Protein AF-A0A180ETI5-F1 (afdb_monomer_lite)

Sequence (64 aa):
MESKKIIGVILVIAGIVGLCYGVFSLTGGEVGNGQAWGATILGGIFFLSGIGLMKSVGGGSTAE

Radius of gyration: 14.67 Å; chains: 1; bounding box: 34×21×42 Å

Secondary structure (DSSP, 8-state):
-HHHHHHHHHHHHHHHHHHHHHHHHHHTT-TT-HHHHHHHHHHHHHHHHHHHHHHHHHSTT---

pLDDT: mean 83.51, std 13.52, range [40.47, 94.94]

Foldseek 3Di:
DVVLLVQLVVLQVQLVVLLVQLVCCCVVVCVVPVVSVVSNVVSPVSNVVSVVSNCVVVVPPPPD

Structure (mmCIF, N/CA/C/O backbone):
data_AF-A0A180ETI5-F1
#
_entry.id   AF-A0A180ETI5-F1
#
loop_
_atom_site.group_PDB
_atom_site.id
_atom_site.type_symbol
_atom_site.label_atom_id
_atom_site.label_alt_id
_atom_site.label_comp_id
_atom_site.label_asym_id
_atom_site.label_entity_id
_atom_site.label_seq_id
_atom_site.pdbx_PDB_ins_code
_atom_site.Cartn_x
_atom_site.Cartn_y
_atom_site.Cartn_z
_atom_site.occupancy
_atom_site.B_iso_or_equiv
_atom_site.auth_seq_id
_atom_site.auth_comp_id
_atom_site.auth_asym_id
_atom_site.auth_atom_id
_atom_site.pdbx_PDB_model_num
ATOM 1 N N . MET A 1 1 ? -16.007 6.287 17.900 1.00 55.53 1 MET A N 1
ATOM 2 C CA . MET A 1 1 ? -15.993 4.946 17.266 1.00 55.53 1 MET A CA 1
ATOM 3 C C . MET A 1 1 ? -15.887 5.105 15.750 1.00 55.53 1 MET A C 1
ATOM 5 O O . MET A 1 1 ? -14.930 4.611 15.169 1.00 55.53 1 MET A O 1
ATOM 9 N N . GLU A 1 2 ? -16.757 5.927 15.158 1.00 71.75 2 GLU A N 1
ATOM 10 C CA . GLU A 1 2 ? -16.807 6.271 13.724 1.00 71.75 2 GLU A CA 1
ATOM 11 C C . GLU A 1 2 ? -15.475 6.760 13.122 1.00 71.75 2 GLU A C 1
ATOM 13 O O . GLU A 1 2 ? -15.004 6.213 12.129 1.00 71.75 2 GLU A O 1
ATOM 18 N N . SER A 1 3 ? -14.801 7.730 13.751 1.00 76.19 3 SER A N 1
ATOM 19 C CA . SER A 1 3 ? -13.589 8.360 13.193 1.00 76.19 3 SER A CA 1
ATOM 20 C C . SER A 1 3 ? -12.434 7.379 12.962 1.00 76.19 3 SER A C 1
ATOM 22 O O . SER A 1 3 ? -11.718 7.486 11.973 1.00 76.19 3 SER A O 1
ATOM 24 N N . LYS A 1 4 ? -12.274 6.381 13.842 1.00 79.1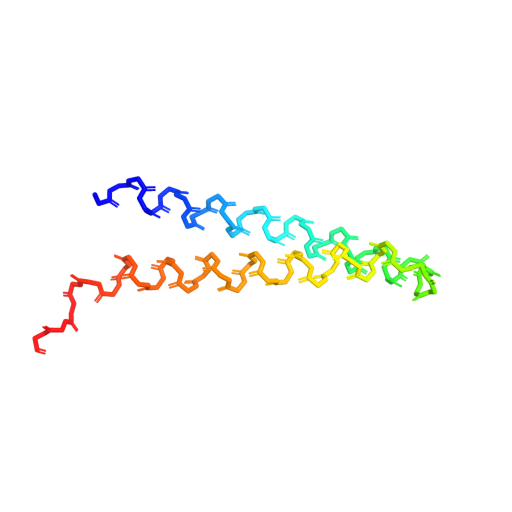2 4 LYS A N 1
ATOM 25 C CA . LYS A 1 4 ? -11.234 5.345 13.708 1.00 79.12 4 LYS A CA 1
ATOM 26 C C . LYS A 1 4 ? -11.528 4.402 12.540 1.00 79.12 4 LYS A C 1
ATOM 28 O O . LYS A 1 4 ? -10.613 3.989 11.837 1.00 79.12 4 LYS A O 1
ATOM 33 N N . LYS A 1 5 ? -12.810 4.112 12.304 1.00 81.69 5 LYS A N 1
ATOM 34 C CA . LYS A 1 5 ? -13.272 3.298 11.176 1.00 81.69 5 LYS A CA 1
ATOM 35 C C . LYS A 1 5 ? -13.027 4.019 9.849 1.00 81.69 5 LYS A C 1
ATOM 37 O O . LYS A 1 5 ? -12.496 3.420 8.922 1.00 81.69 5 LYS A O 1
ATOM 42 N N . ILE A 1 6 ? -13.325 5.320 9.802 1.00 87.88 6 ILE A N 1
ATOM 43 C CA . ILE A 1 6 ? -13.080 6.184 8.638 1.00 87.88 6 ILE A CA 1
ATOM 44 C C . ILE A 1 6 ? -11.580 6.248 8.314 1.00 87.88 6 ILE A C 1
ATOM 46 O O . ILE A 1 6 ? -11.198 6.047 7.165 1.00 87.88 6 ILE A O 1
ATOM 50 N N . ILE A 1 7 ? -10.721 6.444 9.322 1.00 90.06 7 ILE A N 1
ATOM 51 C CA . ILE A 1 7 ? -9.260 6.448 9.135 1.00 90.06 7 ILE A CA 1
ATOM 52 C C . ILE A 1 7 ? -8.768 5.100 8.592 1.00 90.06 7 ILE A C 1
ATOM 54 O O . ILE A 1 7 ? -7.968 5.079 7.661 1.00 90.06 7 ILE A O 1
ATOM 58 N N . GLY A 1 8 ? -9.270 3.980 9.121 1.00 89.50 8 GLY A N 1
ATOM 59 C CA . GLY A 1 8 ? -8.926 2.647 8.620 1.00 89.50 8 GLY A CA 1
ATOM 60 C C . GLY A 1 8 ? -9.307 2.445 7.150 1.00 89.50 8 GLY A C 1
ATOM 61 O O . GLY A 1 8 ? -8.498 1.952 6.368 1.00 89.50 8 GLY A O 1
ATOM 62 N N . VAL A 1 9 ? -10.506 2.884 6.752 1.00 90.12 9 VAL A N 1
ATOM 63 C CA . VAL A 1 9 ? -10.966 2.820 5.354 1.00 90.12 9 VAL A CA 1
ATOM 64 C C . VAL A 1 9 ? -10.082 3.671 4.440 1.00 90.12 9 VAL A C 1
ATOM 6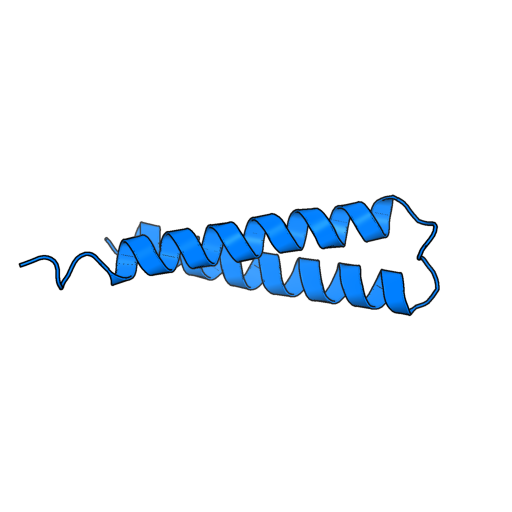6 O O . VAL A 1 9 ? -9.644 3.187 3.400 1.00 90.12 9 VAL A O 1
ATOM 69 N N . ILE A 1 10 ? -9.769 4.908 4.837 1.00 92.25 10 ILE A N 1
ATOM 70 C CA . ILE A 1 10 ? -8.909 5.803 4.049 1.00 92.25 10 ILE A CA 1
ATOM 71 C C . ILE A 1 10 ? -7.503 5.209 3.891 1.00 92.25 10 ILE A C 1
ATOM 73 O O . ILE A 1 10 ? -6.972 5.209 2.783 1.00 92.25 10 ILE A O 1
ATOM 77 N N . LEU A 1 11 ? -6.922 4.658 4.963 1.00 91.38 11 LEU A N 1
ATOM 78 C CA . LEU A 1 11 ? -5.611 3.998 4.923 1.00 91.38 11 LEU A CA 1
ATOM 79 C C . LEU A 1 11 ? -5.586 2.826 3.941 1.00 91.38 11 LEU A C 1
ATOM 81 O O . LEU A 1 11 ? -4.627 2.685 3.185 1.00 91.38 11 LEU A O 1
ATOM 85 N N . VAL A 1 12 ? -6.644 2.012 3.916 1.00 93.12 12 VAL A N 1
ATOM 86 C CA . VAL A 1 12 ? -6.742 0.889 2.978 1.00 93.12 12 VAL A CA 1
ATOM 87 C C . VAL A 1 12 ? -6.896 1.365 1.544 1.00 93.12 12 VAL A C 1
ATOM 89 O O . VAL A 1 12 ? -6.175 0.873 0.684 1.00 93.12 12 VAL A O 1
ATOM 92 N N . ILE A 1 13 ? -7.772 2.336 1.273 1.00 94.12 13 ILE A N 1
ATOM 93 C CA . ILE A 1 13 ? -7.947 2.868 -0.086 1.00 94.12 13 ILE A CA 1
ATOM 94 C C . ILE A 1 13 ? -6.633 3.481 -0.589 1.00 94.12 13 ILE A C 1
ATOM 96 O O . ILE A 1 13 ? -6.188 3.157 -1.688 1.00 94.12 13 ILE A O 1
ATOM 100 N N . ALA A 1 14 ? -5.967 4.300 0.230 1.00 92.69 14 ALA A N 1
ATOM 101 C CA . ALA A 1 14 ? -4.670 4.881 -0.110 1.00 92.69 14 ALA A CA 1
ATOM 102 C C . ALA A 1 14 ? -3.593 3.802 -0.329 1.00 92.69 14 ALA A C 1
ATOM 104 O O . ALA A 1 14 ? -2.832 3.874 -1.294 1.00 92.69 14 ALA A O 1
ATOM 105 N N . GLY A 1 15 ? -3.565 2.773 0.524 1.00 92.44 15 GLY A N 1
ATOM 106 C CA . GLY A 1 15 ? -2.657 1.635 0.400 1.00 92.44 15 GLY A CA 1
ATOM 107 C C . GLY A 1 15 ? -2.869 0.831 -0.884 1.00 92.44 15 GLY A C 1
ATOM 108 O O . GLY A 1 15 ? -1.892 0.507 -1.553 1.00 92.44 15 GLY A O 1
ATOM 109 N N . ILE A 1 16 ? -4.123 0.567 -1.276 1.00 94.12 16 ILE A N 1
ATOM 110 C CA . ILE A 1 16 ? -4.461 -0.118 -2.538 1.00 94.12 16 ILE A CA 1
ATOM 111 C C . ILE A 1 16 ? -3.966 0.693 -3.732 1.00 94.12 16 ILE A C 1
ATOM 113 O O . ILE A 1 16 ? -3.323 0.137 -4.616 1.00 94.12 16 ILE A O 1
ATOM 117 N N . VAL A 1 17 ? -4.237 2.001 -3.758 1.00 94.25 17 VAL A N 1
ATOM 118 C CA . VAL A 1 17 ? -3.803 2.866 -4.864 1.00 94.25 17 VAL A CA 1
ATOM 119 C C . VAL A 1 17 ? -2.278 2.869 -4.972 1.00 94.25 17 VAL A C 1
ATOM 121 O O . VAL A 1 17 ? -1.755 2.673 -6.067 1.00 94.25 17 VAL A O 1
ATOM 124 N N . GLY A 1 18 ? -1.565 3.010 -3.848 1.00 91.19 18 GLY A N 1
ATOM 125 C CA . GLY A 1 18 ? -0.101 2.958 -3.811 1.00 91.19 18 GLY A CA 1
ATOM 126 C C . GLY A 1 18 ? 0.471 1.603 -4.240 1.00 91.19 18 GLY A C 1
ATOM 127 O O . GLY A 1 18 ? 1.427 1.562 -5.010 1.00 91.19 18 GLY A O 1
ATOM 128 N N . LEU A 1 19 ? -0.145 0.497 -3.809 1.00 93.44 19 LEU A N 1
ATOM 129 C CA . LEU A 1 19 ? 0.231 -0.856 -4.228 1.00 93.44 19 LEU A CA 1
ATOM 130 C C . LEU A 1 19 ? 0.010 -1.071 -5.719 1.00 93.44 19 LEU A C 1
ATOM 132 O O . LEU A 1 19 ? 0.911 -1.558 -6.390 1.00 93.44 19 LEU A O 1
ATOM 136 N N . CYS A 1 20 ? -1.158 -0.702 -6.246 1.00 93.38 20 CYS A N 1
ATOM 137 C CA . CYS A 1 20 ? -1.431 -0.811 -7.671 1.00 93.38 20 CYS A CA 1
ATOM 138 C C . CYS A 1 20 ? -0.408 -0.002 -8.467 1.00 93.38 20 CYS A C 1
ATOM 140 O O . CYS A 1 20 ? 0.231 -0.566 -9.345 1.00 93.38 20 CYS A O 1
ATOM 142 N N . TYR A 1 21 ? -0.190 1.272 -8.131 1.00 90.94 21 TYR A N 1
ATOM 143 C CA . TYR A 1 21 ? 0.781 2.112 -8.839 1.00 90.94 21 TYR A CA 1
ATOM 144 C C . TYR A 1 21 ? 2.200 1.537 -8.780 1.00 90.94 21 TYR A C 1
ATOM 146 O O . TYR A 1 21 ? 2.873 1.446 -9.802 1.00 90.94 21 TYR A O 1
ATOM 154 N N . GLY A 1 22 ? 2.636 1.106 -7.594 1.00 90.31 22 GLY A N 1
ATOM 155 C CA . GLY A 1 22 ? 3.957 0.525 -7.393 1.00 90.31 22 GLY A CA 1
ATOM 156 C C . GLY A 1 22 ? 4.150 -0.774 -8.176 1.00 90.31 22 GLY A C 1
ATOM 157 O O . GLY A 1 22 ? 5.114 -0.900 -8.929 1.00 90.31 22 GLY A O 1
ATOM 158 N N . VAL A 1 23 ? 3.203 -1.710 -8.071 1.00 89.75 23 VAL A N 1
ATOM 159 C CA . VAL A 1 23 ? 3.250 -2.987 -8.796 1.00 89.75 23 VAL A CA 1
ATOM 160 C C . VAL A 1 23 ? 3.182 -2.758 -10.303 1.00 89.75 23 VAL A C 1
ATOM 162 O O . VAL A 1 23 ? 3.983 -3.344 -11.027 1.00 89.75 23 VAL A O 1
ATOM 165 N N . PHE A 1 24 ? 2.298 -1.877 -10.786 1.00 91.62 24 PHE A N 1
ATOM 166 C CA . PHE A 1 24 ? 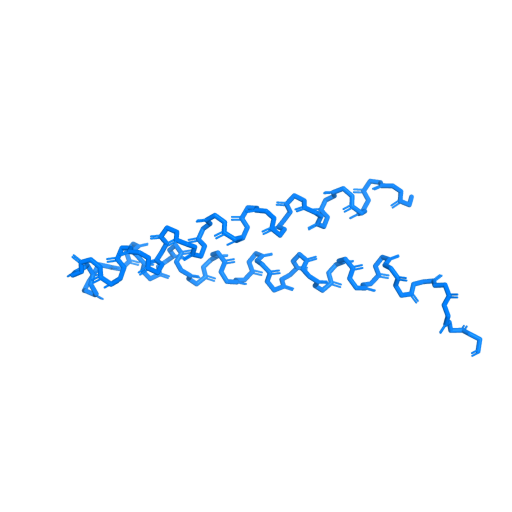2.231 -1.544 -12.209 1.00 91.62 24 PHE A CA 1
ATOM 167 C C . PHE A 1 24 ? 3.558 -0.964 -12.713 1.00 91.62 24 PHE A C 1
ATOM 169 O O . PHE A 1 24 ? 4.061 -1.459 -13.719 1.00 91.62 24 PHE A O 1
ATOM 176 N N . SER A 1 25 ? 4.182 -0.024 -11.994 1.00 88.56 25 SER A N 1
ATOM 177 C CA . SER A 1 25 ? 5.513 0.497 -12.350 1.00 88.56 25 SER A CA 1
ATOM 178 C C . SER A 1 25 ? 6.586 -0.596 -12.366 1.00 88.56 25 SER A C 1
ATOM 180 O O . SER A 1 25 ? 7.353 -0.694 -13.324 1.00 88.56 25 SER A O 1
ATOM 182 N N . LEU A 1 26 ? 6.618 -1.478 -11.361 1.00 88.44 26 LEU A N 1
ATOM 183 C CA . LEU A 1 26 ? 7.573 -2.592 -11.329 1.00 88.44 26 LEU A CA 1
ATOM 184 C C . LEU A 1 26 ? 7.377 -3.544 -12.519 1.00 88.44 26 LEU A C 1
ATOM 186 O O . LEU A 1 26 ? 8.347 -3.934 -13.164 1.00 88.44 26 LEU A O 1
ATOM 190 N N . THR A 1 27 ? 6.131 -3.886 -12.855 1.00 86.06 27 THR A N 1
ATOM 191 C CA . THR A 1 27 ? 5.821 -4.755 -14.007 1.00 86.06 27 THR A CA 1
ATOM 192 C C . THR A 1 27 ? 6.006 -4.070 -15.364 1.00 86.06 27 THR A C 1
ATOM 194 O O . THR A 1 27 ? 6.218 -4.753 -16.361 1.00 86.06 27 THR A O 1
ATOM 197 N N . GLY A 1 28 ? 5.986 -2.734 -15.409 1.00 84.81 28 GLY A N 1
ATOM 198 C CA . GLY A 1 28 ? 6.200 -1.920 -16.608 1.00 84.81 28 GLY A CA 1
ATOM 199 C C . GLY A 1 28 ? 7.665 -1.770 -17.036 1.00 84.81 28 GLY A C 1
ATOM 200 O O . GLY A 1 28 ? 7.944 -1.040 -17.983 1.00 84.81 28 GLY A O 1
ATOM 201 N N . GLY A 1 29 ? 8.602 -2.445 -16.361 1.00 81.25 29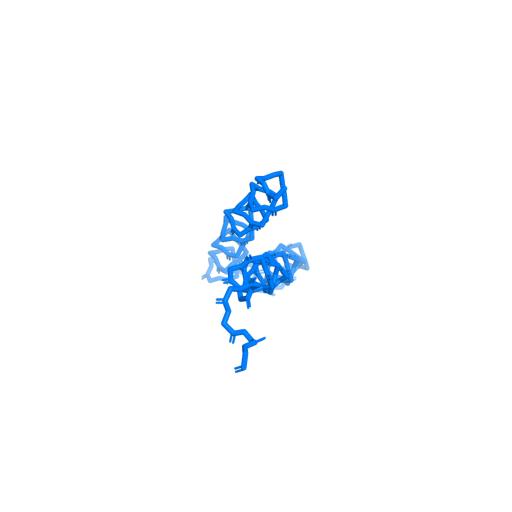 GLY A N 1
ATOM 202 C CA . GLY A 1 29 ? 10.034 -2.413 -16.681 1.00 81.25 29 GLY A CA 1
ATOM 203 C C . GLY A 1 29 ? 10.865 -1.491 -15.786 1.00 81.25 29 GLY A C 1
ATOM 204 O O . GLY A 1 29 ? 12.086 -1.454 -15.921 1.00 81.25 29 GLY A O 1
ATOM 205 N N . GLU A 1 30 ? 10.254 -0.812 -14.812 1.00 80.12 30 GLU A N 1
ATOM 206 C CA . GLU A 1 30 ? 10.953 0.058 -13.856 1.00 80.12 30 GLU A CA 1
ATOM 207 C C . GLU A 1 30 ? 11.506 -0.709 -12.638 1.00 80.12 30 GLU A C 1
ATOM 209 O O . GLU A 1 30 ? 11.641 -0.157 -11.548 1.00 80.12 30 GLU A O 1
ATOM 214 N N . VAL A 1 31 ? 11.854 -1.991 -12.793 1.00 73.62 31 VAL A N 1
ATOM 215 C CA . VAL A 1 31 ? 12.319 -2.858 -11.688 1.00 73.62 31 VAL A CA 1
ATOM 216 C C . VAL A 1 31 ? 13.584 -2.313 -11.008 1.00 73.62 31 VAL A C 1
ATOM 218 O O . VAL A 1 31 ? 13.773 -2.508 -9.808 1.00 73.62 31 VAL A O 1
ATOM 221 N N . GLY A 1 32 ? 14.437 -1.598 -11.751 1.00 80.06 32 GLY A N 1
ATOM 222 C CA . GLY A 1 32 ? 15.629 -0.925 -11.217 1.00 80.06 32 GLY A CA 1
ATOM 223 C C . GLY A 1 32 ? 15.363 0.455 -10.601 1.00 80.06 32 GLY A C 1
ATOM 224 O O . GLY A 1 32 ? 16.282 1.072 -10.068 1.00 80.06 32 GLY A O 1
ATOM 225 N N . ASN A 1 33 ? 14.129 0.960 -10.673 1.00 81.25 33 ASN A N 1
ATOM 226 C CA . ASN A 1 33 ? 13.765 2.271 -10.156 1.00 81.25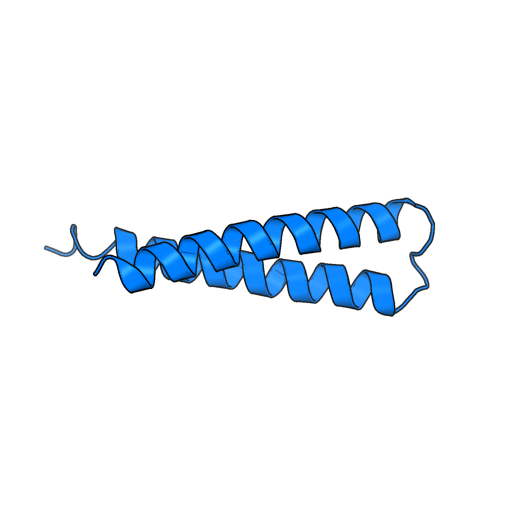 33 ASN A CA 1
ATOM 227 C C . ASN A 1 33 ? 13.425 2.163 -8.662 1.00 81.25 33 ASN A C 1
ATOM 229 O O . ASN A 1 33 ? 12.377 1.643 -8.273 1.00 81.25 33 ASN A O 1
ATOM 233 N N . GLY A 1 34 ? 14.305 2.687 -7.804 1.00 82.44 34 GLY A N 1
ATOM 234 C CA . GLY A 1 34 ? 14.095 2.699 -6.351 1.00 82.44 34 GLY A CA 1
ATOM 235 C C . GLY A 1 34 ? 12.794 3.395 -5.929 1.00 82.44 34 GLY A C 1
ATOM 236 O O . GLY A 1 34 ? 12.217 3.057 -4.897 1.00 82.44 34 GLY A O 1
ATOM 237 N N . GLN A 1 35 ? 12.277 4.309 -6.755 1.00 84.06 35 GLN A N 1
ATOM 238 C CA . GLN A 1 35 ? 11.019 5.006 -6.503 1.00 84.06 35 GLN A CA 1
ATOM 239 C C . GLN A 1 35 ? 9.797 4.078 -6.647 1.00 84.06 35 GLN A C 1
ATOM 241 O O . GLN A 1 35 ? 8.859 4.180 -5.855 1.00 84.06 35 GLN A O 1
ATOM 246 N N . ALA A 1 36 ? 9.830 3.125 -7.588 1.00 86.56 36 ALA A N 1
ATOM 247 C CA . ALA A 1 36 ? 8.772 2.127 -7.780 1.00 86.56 36 ALA A CA 1
ATOM 248 C C . ALA A 1 36 ? 8.703 1.142 -6.600 1.00 86.56 36 ALA A C 1
ATOM 250 O O . ALA A 1 36 ? 7.622 0.824 -6.094 1.00 86.56 36 ALA A O 1
ATOM 251 N N . TRP A 1 37 ? 9.864 0.726 -6.090 1.00 89.31 37 TRP A N 1
ATOM 252 C CA . TRP A 1 37 ? 9.959 -0.071 -4.865 1.00 89.31 37 TRP A CA 1
ATOM 253 C C . TRP A 1 37 ? 9.469 0.693 -3.639 1.00 89.31 37 TRP A C 1
ATOM 255 O O . TRP A 1 37 ? 8.710 0.141 -2.844 1.00 89.31 37 TRP A O 1
ATOM 265 N N . GLY A 1 38 ? 9.841 1.971 -3.518 1.00 91.31 38 GLY A N 1
ATOM 266 C CA . GLY A 1 38 ? 9.348 2.847 -2.460 1.00 91.31 38 GLY A CA 1
ATOM 267 C C . GLY A 1 38 ? 7.822 2.919 -2.449 1.00 91.31 38 GLY A C 1
ATOM 268 O O . GLY A 1 38 ? 7.210 2.642 -1.421 1.00 91.31 38 GLY A O 1
ATOM 269 N N . ALA A 1 39 ? 7.199 3.197 -3.597 1.00 89.38 39 ALA A N 1
ATOM 270 C CA . ALA A 1 39 ? 5.741 3.242 -3.724 1.00 89.38 39 ALA A CA 1
ATOM 271 C C . ALA A 1 39 ? 5.075 1.899 -3.373 1.00 89.38 39 ALA A C 1
ATOM 273 O O . ALA A 1 39 ? 4.094 1.872 -2.630 1.00 89.38 39 ALA A O 1
ATOM 274 N N . THR A 1 40 ? 5.645 0.783 -3.838 1.00 92.19 40 THR A N 1
ATOM 275 C CA . THR A 1 40 ? 5.117 -0.567 -3.582 1.00 92.19 40 THR A CA 1
ATOM 276 C C . THR A 1 40 ? 5.179 -0.939 -2.101 1.00 92.19 40 THR A C 1
ATOM 278 O O . THR A 1 40 ? 4.187 -1.390 -1.531 1.00 92.19 40 THR A O 1
ATOM 281 N N . ILE A 1 41 ? 6.330 -0.732 -1.454 1.00 93.38 41 ILE A N 1
ATOM 282 C CA . ILE A 1 41 ? 6.536 -1.070 -0.039 1.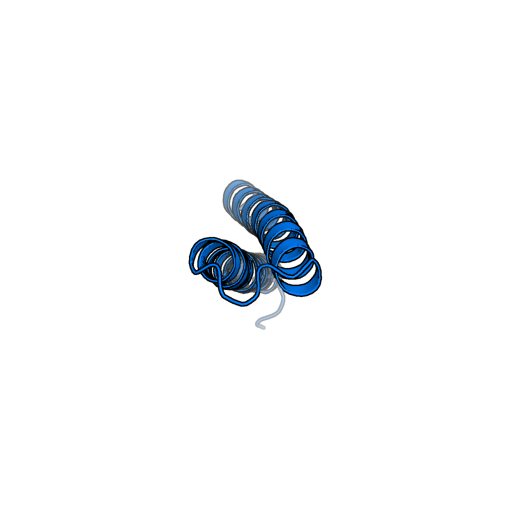00 93.38 41 ILE A CA 1
ATOM 283 C C . ILE A 1 41 ? 5.679 -0.168 0.847 1.00 93.38 41 ILE A C 1
ATOM 285 O O . ILE A 1 41 ? 5.004 -0.647 1.756 1.00 93.38 41 ILE A O 1
ATOM 289 N N . LEU A 1 42 ? 5.674 1.136 0.571 1.00 93.50 42 LEU A N 1
ATOM 290 C CA . LEU A 1 42 ? 4.948 2.115 1.372 1.00 93.50 42 LEU A CA 1
ATOM 291 C C . LEU A 1 42 ? 3.430 1.937 1.218 1.00 93.50 42 LEU A C 1
ATOM 293 O O . LEU A 1 42 ? 2.716 1.950 2.221 1.00 93.50 42 LEU A O 1
ATOM 297 N N . GLY A 1 43 ? 2.953 1.650 0.001 1.00 92.62 43 GLY A N 1
ATOM 298 C CA . GLY A 1 43 ? 1.574 1.230 -0.259 1.00 92.62 43 GLY A CA 1
ATOM 299 C C . GLY A 1 43 ? 1.214 -0.066 0.470 1.00 92.62 43 GLY A C 1
ATOM 300 O O . GLY A 1 43 ? 0.163 -0.142 1.106 1.00 92.62 43 GLY A O 1
ATOM 301 N N . GLY A 1 44 ? 2.116 -1.053 0.463 1.00 93.88 44 GLY A N 1
ATOM 302 C CA . GLY A 1 44 ? 1.960 -2.309 1.196 1.00 93.88 44 GLY A CA 1
ATOM 303 C C . GLY A 1 44 ? 1.796 -2.100 2.699 1.00 93.88 44 GLY A C 1
ATOM 304 O O . GLY A 1 44 ? 0.849 -2.613 3.294 1.00 93.88 44 GLY A O 1
ATOM 305 N N . ILE A 1 45 ? 2.667 -1.292 3.310 1.00 94.94 45 ILE A N 1
ATOM 306 C CA . ILE A 1 45 ? 2.604 -0.955 4.739 1.00 94.94 45 ILE A CA 1
ATOM 307 C C . ILE A 1 45 ? 1.300 -0.221 5.068 1.00 94.94 45 ILE A C 1
ATOM 309 O O . ILE A 1 45 ? 0.628 -0.584 6.033 1.00 94.94 45 ILE A O 1
ATOM 313 N N . PHE A 1 46 ? 0.910 0.780 4.270 1.00 92.31 46 PHE A N 1
ATOM 314 C CA . PHE A 1 46 ? -0.346 1.513 4.471 1.00 92.31 46 PHE A CA 1
ATOM 315 C C . PHE A 1 46 ? -1.567 0.595 4.381 1.00 92.31 46 PHE A C 1
ATOM 317 O O . PHE A 1 46 ? -2.469 0.682 5.215 1.00 92.31 46 PHE A O 1
ATOM 324 N N . PHE A 1 47 ? -1.567 -0.326 3.420 1.00 93.19 47 PHE A N 1
ATOM 325 C CA . PHE A 1 47 ? -2.634 -1.301 3.236 1.00 93.19 47 PHE A CA 1
ATOM 326 C C . PHE A 1 47 ? -2.737 -2.279 4.414 1.00 93.19 47 PHE A C 1
ATOM 328 O O . PHE A 1 47 ? -3.806 -2.424 5.009 1.00 93.19 47 PHE A O 1
ATOM 335 N N . LEU A 1 48 ? -1.618 -2.901 4.799 1.00 92.69 48 LEU A N 1
ATOM 336 C CA . LEU A 1 48 ? -1.537 -3.828 5.934 1.00 92.69 48 LEU A CA 1
ATOM 337 C C . LEU A 1 48 ? -1.952 -3.148 7.245 1.00 92.69 48 LEU A C 1
ATOM 339 O O . LEU A 1 48 ? -2.735 -3.704 8.017 1.00 92.69 48 LEU A O 1
ATOM 343 N N . SER A 1 49 ? -1.473 -1.924 7.472 1.00 91.88 49 SER A N 1
ATOM 344 C CA . SER A 1 49 ? -1.807 -1.133 8.658 1.00 91.88 49 SER A CA 1
ATOM 345 C C . SER A 1 49 ? -3.288 -0.738 8.677 1.00 91.88 49 SER A C 1
ATOM 347 O O . SER A 1 49 ? -3.958 -0.901 9.697 1.00 91.88 49 SER A O 1
ATOM 349 N N . GLY A 1 50 ? -3.844 -0.314 7.537 1.00 88.56 50 GLY A N 1
ATOM 350 C CA . GLY A 1 50 ? -5.265 0.008 7.400 1.00 88.56 50 GLY A CA 1
ATOM 351 C C . GLY A 1 50 ? -6.182 -1.190 7.667 1.00 88.56 50 GLY A C 1
ATOM 352 O O . GLY A 1 50 ? -7.175 -1.052 8.385 1.00 88.56 50 GLY A O 1
ATOM 353 N N . ILE A 1 51 ? -5.832 -2.380 7.163 1.00 90.00 51 ILE A N 1
ATOM 354 C CA . ILE A 1 51 ? -6.562 -3.626 7.454 1.00 90.00 51 ILE A CA 1
ATOM 355 C C . ILE A 1 51 ? -6.465 -3.976 8.939 1.00 90.00 51 ILE A C 1
ATOM 357 O O . ILE A 1 51 ? -7.480 -4.306 9.553 1.00 90.00 51 ILE A O 1
ATOM 361 N N . GLY A 1 52 ? -5.272 -3.880 9.534 1.00 89.19 52 GLY A N 1
ATOM 362 C CA . GLY A 1 52 ? -5.072 -4.118 10.965 1.00 89.19 52 GLY A CA 1
ATOM 363 C C . GLY A 1 52 ? -5.946 -3.204 11.826 1.00 89.19 52 GLY A C 1
ATOM 364 O O . GLY A 1 52 ? -6.614 -3.664 12.755 1.00 89.19 52 GLY A O 1
ATOM 365 N N . LEU A 1 53 ? -6.027 -1.924 11.456 1.00 88.19 53 LEU A N 1
ATOM 366 C CA . LEU A 1 53 ? -6.868 -0.937 12.126 1.00 88.19 53 LEU A CA 1
ATOM 367 C C . LEU A 1 53 ? -8.363 -1.243 11.945 1.00 88.19 53 LEU A C 1
ATOM 369 O O . LEU A 1 53 ? -9.113 -1.219 12.919 1.00 88.19 53 LEU A O 1
ATOM 373 N N . MET A 1 54 ? -8.803 -1.597 10.731 1.00 86.00 54 MET A N 1
ATOM 374 C CA . MET A 1 54 ? -10.192 -2.006 10.480 1.00 86.00 54 MET A CA 1
ATOM 375 C C . MET A 1 54 ? -10.577 -3.275 11.246 1.00 86.00 54 MET A C 1
ATOM 377 O O . MET A 1 54 ? -11.679 -3.339 11.788 1.00 86.00 54 MET A O 1
ATOM 381 N N . LYS A 1 55 ? -9.673 -4.255 11.359 1.00 83.75 55 LYS A N 1
ATOM 382 C CA . LYS A 1 55 ? -9.892 -5.472 12.154 1.00 83.75 55 LYS A CA 1
ATOM 383 C C . LYS A 1 55 ? -9.980 -5.163 13.649 1.00 83.75 55 LYS A C 1
ATOM 385 O O . LYS A 1 55 ? -10.840 -5.721 14.320 1.00 83.75 55 LYS A O 1
ATOM 390 N N . SER A 1 56 ? -9.148 -4.256 14.162 1.00 83.19 56 SER A N 1
ATOM 391 C CA . SER A 1 56 ? -9.216 -3.798 15.558 1.00 83.19 56 SER A CA 1
ATOM 392 C C . SER A 1 56 ? -10.517 -3.044 15.856 1.00 83.19 56 SER A C 1
ATOM 394 O O . SER A 1 56 ? -11.142 -3.277 16.887 1.00 83.19 56 SER A O 1
ATOM 396 N N . VAL A 1 57 ? -10.970 -2.188 14.935 1.00 77.69 57 VAL A N 1
ATOM 397 C CA . VAL A 1 57 ? -12.220 -1.428 15.088 1.00 77.69 57 VAL A CA 1
ATOM 398 C C . VAL A 1 57 ? -13.461 -2.318 14.919 1.00 77.69 57 VAL A C 1
ATOM 400 O O . VAL A 1 57 ? -14.456 -2.092 15.601 1.00 77.69 57 VAL A O 1
ATOM 403 N N . GLY A 1 58 ? -13.421 -3.327 14.042 1.00 63.81 58 GLY A N 1
ATOM 404 C CA . GLY A 1 58 ? -14.519 -4.279 13.829 1.00 63.81 58 GLY A CA 1
ATOM 405 C C . GLY A 1 58 ? -14.580 -5.424 14.848 1.00 63.81 58 GLY A C 1
ATOM 406 O O . GLY A 1 58 ? -15.655 -5.957 15.093 1.00 63.81 58 GLY A O 1
ATOM 407 N N . GLY A 1 59 ? -13.450 -5.784 15.465 1.00 55.03 59 GLY A N 1
ATOM 408 C CA . GLY A 1 59 ? -13.334 -6.870 16.447 1.00 55.03 59 GLY A CA 1
ATOM 409 C C . GLY A 1 59 ? -13.702 -6.494 17.886 1.00 55.03 59 GLY A C 1
ATOM 410 O O . GLY A 1 59 ? -13.693 -7.356 18.756 1.00 55.03 59 GLY A O 1
ATOM 411 N N . GLY A 1 60 ? -14.060 -5.237 18.152 1.00 49.34 60 GLY A N 1
ATOM 412 C CA . GLY A 1 60 ? -14.495 -4.766 19.473 1.00 49.34 60 GLY A CA 1
ATOM 413 C C . GLY A 1 60 ? -15.937 -5.128 19.858 1.00 49.34 60 GLY A C 1
ATOM 414 O O . GLY A 1 60 ? -16.514 -4.416 20.672 1.00 49.34 60 GLY A O 1
ATOM 415 N N . SER A 1 61 ? -16.540 -6.164 19.258 1.00 51.53 61 SER A N 1
ATOM 416 C CA . SER A 1 61 ? -17.924 -6.592 19.545 1.00 51.53 61 SER A CA 1
ATOM 417 C C . SER A 1 61 ? -18.095 -8.097 19.808 1.00 51.53 61 SER A C 1
ATOM 419 O O . SER A 1 61 ? -19.229 -8.534 19.968 1.00 51.53 61 SER A O 1
ATOM 421 N N . THR A 1 62 ? -17.026 -8.899 19.860 1.00 49.00 62 THR A N 1
ATOM 422 C CA . THR A 1 62 ? -17.125 -10.340 20.184 1.00 49.00 62 THR A CA 1
ATOM 423 C C . THR A 1 62 ? -15.898 -10.838 20.953 1.00 49.00 62 THR A C 1
ATOM 425 O O . THR A 1 62 ? -15.218 -11.771 20.527 1.00 49.00 62 THR A O 1
ATOM 428 N N . ALA A 1 63 ? -15.577 -10.176 22.060 1.00 44.53 63 ALA A N 1
ATOM 429 C CA . ALA A 1 63 ? -14.747 -10.756 23.111 1.00 44.53 63 ALA A CA 1
ATOM 430 C C . ALA A 1 63 ? -15.583 -10.765 24.398 1.00 44.53 63 ALA A C 1
ATOM 432 O O . ALA A 1 63 ? -15.388 -9.935 25.283 1.00 44.53 63 ALA A O 1
ATOM 433 N N . GLU A 1 64 ? -16.577 -11.653 24.401 1.00 40.47 64 GLU A N 1
ATOM 434 C CA . GLU A 1 64 ? -17.098 -12.326 25.594 1.00 40.47 64 GLU A CA 1
ATOM 435 C C . GLU A 1 64 ? -16.477 -13.725 25.625 1.00 40.47 64 GLU A C 1
ATOM 437 O O . GLU A 1 64 ? -16.376 -14.331 24.528 1.00 40.47 64 GLU A O 1
#